Protein AF-A0A6I9MR85-F1 (afdb_monomer_lite)

Structure (mmCIF, N/CA/C/O backbone):
data_AF-A0A6I9MR85-F1
#
_entry.id   AF-A0A6I9MR85-F1
#
loop_
_atom_site.group_PDB
_atom_site.id
_atom_site.type_symbol
_atom_site.label_atom_id
_atom_site.label_alt_id
_atom_site.label_comp_id
_atom_site.label_asym_id
_atom_site.label_entity_id
_atom_site.label_seq_id
_atom_site.pdbx_PDB_ins_code
_atom_site.Cartn_x
_atom_site.Cartn_y
_atom_site.Cartn_z
_atom_site.occupancy
_atom_site.B_iso_or_equiv
_atom_site.auth_seq_id
_atom_site.auth_comp_id
_atom_site.auth_asym_id
_atom_site.auth_atom_id
_atom_site.pdbx_PDB_model_num
ATOM 1 N N . ILE A 1 1 ? -8.152 -7.159 5.198 1.00 96.38 1 ILE A N 1
ATOM 2 C CA . ILE A 1 1 ? -7.742 -5.734 5.122 1.00 96.38 1 ILE A CA 1
ATOM 3 C C . ILE A 1 1 ? -6.889 -5.585 3.879 1.00 96.38 1 ILE A C 1
ATOM 5 O O . ILE A 1 1 ? -5.948 -6.352 3.723 1.00 96.38 1 ILE A O 1
ATOM 9 N N . TYR A 1 2 ? -7.244 -4.667 2.993 1.00 97.25 2 TYR A N 1
ATOM 10 C CA . TYR A 1 2 ? -6.576 -4.433 1.722 1.00 97.25 2 TYR A CA 1
ATOM 11 C C . TYR A 1 2 ? -6.211 -2.956 1.607 1.00 97.25 2 TYR A C 1
ATOM 13 O O . TYR A 1 2 ? -7.029 -2.106 1.950 1.00 97.25 2 TYR A O 1
ATOM 21 N N . MET A 1 3 ? -5.007 -2.643 1.125 1.00 96.62 3 MET A N 1
ATOM 22 C CA . MET A 1 3 ? -4.548 -1.267 0.937 1.00 96.62 3 MET A CA 1
ATOM 23 C C . MET A 1 3 ? -4.218 -1.007 -0.531 1.00 96.62 3 MET A C 1
ATOM 25 O O . MET A 1 3 ? -3.304 -1.615 -1.086 1.00 96.62 3 MET A O 1
ATOM 29 N N . ALA A 1 4 ? -4.931 -0.062 -1.137 1.00 97.06 4 ALA A N 1
ATOM 30 C CA . ALA A 1 4 ? -4.604 0.478 -2.448 1.00 97.06 4 ALA A CA 1
ATOM 31 C C . ALA A 1 4 ? -3.747 1.742 -2.317 1.00 97.06 4 ALA A C 1
ATOM 33 O O . ALA A 1 4 ? -3.834 2.480 -1.337 1.00 97.06 4 ALA A O 1
ATOM 34 N N . ARG A 1 5 ? -2.937 2.014 -3.336 1.00 97.50 5 ARG A N 1
ATOM 35 C CA . ARG A 1 5 ? -2.123 3.228 -3.462 1.00 97.50 5 ARG A CA 1
ATOM 36 C C . ARG A 1 5 ? -2.139 3.673 -4.912 1.00 97.50 5 ARG A C 1
ATOM 38 O O . ARG A 1 5 ? -2.188 2.821 -5.796 1.00 97.50 5 ARG A O 1
ATOM 45 N N . ASN A 1 6 ? -2.041 4.973 -5.161 1.00 96.62 6 ASN A N 1
ATOM 46 C CA . ASN A 1 6 ? -1.875 5.520 -6.501 1.00 96.62 6 ASN A CA 1
ATOM 47 C C . ASN A 1 6 ? -0.770 4.762 -7.272 1.00 96.62 6 ASN A C 1
ATOM 49 O O . ASN A 1 6 ? 0.373 4.700 -6.802 1.00 96.62 6 ASN A O 1
ATOM 53 N N . PRO A 1 7 ? -1.067 4.205 -8.464 1.00 95.12 7 PRO A N 1
ATOM 54 C CA . PRO A 1 7 ? -0.120 3.370 -9.200 1.00 95.12 7 PRO A CA 1
ATOM 55 C C . PRO A 1 7 ? 1.141 4.136 -9.617 1.00 95.12 7 PRO A C 1
ATOM 57 O O . PRO A 1 7 ? 2.210 3.538 -9.736 1.00 95.12 7 PRO A O 1
ATOM 60 N N . LYS A 1 8 ? 1.046 5.462 -9.797 1.00 95.06 8 LYS A N 1
ATOM 61 C CA . LYS A 1 8 ? 2.190 6.319 -10.147 1.00 95.06 8 LYS A CA 1
ATOM 62 C C . LYS A 1 8 ? 3.196 6.415 -9.002 1.00 95.06 8 LYS A C 1
ATOM 64 O O . LYS A 1 8 ? 4.397 6.342 -9.239 1.00 95.06 8 LYS A O 1
ATOM 69 N N . ASP A 1 9 ? 2.713 6.524 -7.770 1.00 96.44 9 ASP A N 1
ATOM 70 C CA . ASP A 1 9 ? 3.574 6.574 -6.587 1.00 96.44 9 ASP A CA 1
ATOM 71 C C . ASP A 1 9 ? 4.057 5.170 -6.198 1.00 96.44 9 ASP A C 1
ATOM 73 O O . ASP A 1 9 ? 5.204 4.977 -5.781 1.00 96.44 9 ASP A O 1
ATOM 77 N N . LEU A 1 10 ? 3.203 4.163 -6.399 1.00 96.06 10 LEU A N 1
ATOM 78 C CA . LEU A 1 10 ? 3.526 2.761 -6.163 1.00 96.06 10 LEU A CA 1
ATOM 79 C C . LEU A 1 10 ? 4.669 2.279 -7.063 1.00 96.06 10 LEU A C 1
ATOM 81 O O . LEU A 1 10 ? 5.605 1.665 -6.553 1.00 96.06 10 LEU A O 1
ATOM 85 N N . VAL A 1 11 ? 4.652 2.577 -8.370 1.00 96.06 11 VAL A N 1
ATOM 86 C CA . VAL A 1 11 ? 5.703 2.101 -9.291 1.00 96.06 11 VAL A CA 1
ATOM 87 C C . VAL A 1 11 ? 7.076 2.697 -8.964 1.00 96.06 11 VAL A C 1
ATOM 89 O O . VAL A 1 11 ? 8.091 2.010 -9.092 1.00 96.06 11 VAL A O 1
ATOM 92 N N . VAL A 1 12 ? 7.127 3.937 -8.463 1.00 96.06 12 VAL A N 1
ATOM 93 C CA . VAL A 1 12 ? 8.371 4.563 -7.982 1.00 96.06 12 VAL A CA 1
ATOM 94 C C . VAL A 1 12 ? 8.911 3.807 -6.772 1.00 96.06 12 VAL 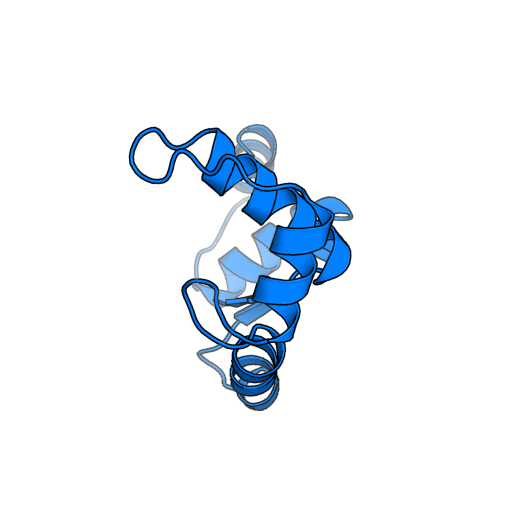A C 1
ATOM 96 O O . VAL A 1 12 ? 10.082 3.424 -6.755 1.00 96.06 12 VAL A O 1
ATOM 99 N N . SER A 1 13 ? 8.059 3.544 -5.777 1.00 95.56 13 SER A N 1
ATOM 100 C CA . SER A 1 13 ? 8.435 2.770 -4.590 1.00 95.56 13 SER A CA 1
ATOM 101 C C . SER A 1 13 ? 8.898 1.357 -4.962 1.00 95.56 13 SER A C 1
ATOM 103 O O . SER A 1 13 ? 9.942 0.902 -4.490 1.00 95.56 13 SER A O 1
ATOM 105 N N . TYR A 1 14 ? 8.190 0.699 -5.883 1.00 94.81 14 TYR A N 1
ATOM 106 C CA . TYR A 1 14 ? 8.499 -0.661 -6.310 1.00 94.81 14 TYR A CA 1
ATOM 107 C C . TYR A 1 14 ? 9.824 -0.750 -7.076 1.00 94.81 14 TYR A C 1
ATOM 109 O O . TYR A 1 14 ? 10.590 -1.698 -6.883 1.00 94.81 14 TYR A O 1
ATOM 117 N N . TYR A 1 15 ? 10.140 0.264 -7.885 1.00 95.06 15 TYR A N 1
ATOM 118 C CA . TYR A 1 15 ? 11.435 0.389 -8.548 1.00 95.06 15 TYR A CA 1
ATOM 119 C C . TYR A 1 15 ? 12.578 0.524 -7.536 1.00 95.06 15 TYR A C 1
ATOM 121 O O . TYR A 1 15 ? 13.571 -0.197 -7.636 1.00 95.06 15 TYR A O 1
ATOM 129 N N . GLN A 1 16 ? 12.444 1.397 -6.530 1.00 94.62 16 GLN A N 1
ATOM 130 C CA . GLN A 1 16 ? 13.491 1.556 -5.513 1.00 94.62 16 GLN A CA 1
ATOM 131 C C . GLN A 1 16 ? 13.667 0.288 -4.672 1.00 94.62 16 GLN A C 1
ATOM 133 O O . GLN A 1 16 ? 14.799 -0.108 -4.404 1.00 94.62 16 GLN A O 1
ATOM 138 N N . PHE A 1 17 ? 12.572 -0.396 -4.338 1.00 93.25 17 PHE A N 1
ATOM 139 C CA . PHE A 1 17 ? 12.603 -1.681 -3.642 1.00 93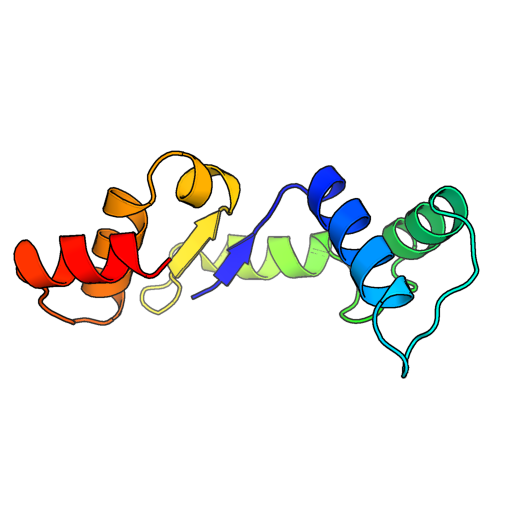.25 17 PHE A CA 1
ATOM 140 C C . PHE A 1 17 ? 13.375 -2.759 -4.422 1.00 93.25 17 PHE A C 1
ATOM 142 O O . PHE A 1 17 ? 14.238 -3.436 -3.868 1.00 93.25 17 PHE A O 1
ATOM 149 N N . HIS A 1 18 ? 13.151 -2.877 -5.734 1.00 92.19 18 HIS A N 1
ATOM 150 C CA . HIS A 1 18 ? 13.910 -3.811 -6.578 1.00 92.19 18 HIS A CA 1
ATOM 151 C C . HIS A 1 18 ? 15.402 -3.469 -6.687 1.00 92.19 18 HIS A C 1
ATOM 153 O O . HIS A 1 18 ? 16.217 -4.349 -6.971 1.00 92.19 18 HIS A O 1
ATOM 159 N N . ARG A 1 19 ? 15.769 -2.197 -6.501 1.00 89.88 19 ARG A N 1
ATOM 160 C CA . ARG A 1 19 ? 17.167 -1.752 -6.508 1.00 89.88 19 ARG A CA 1
ATOM 161 C C . ARG A 1 19 ? 17.859 -1.977 -5.171 1.00 89.88 19 ARG A C 1
ATOM 163 O O . ARG A 1 19 ? 19.052 -2.262 -5.163 1.00 89.88 19 ARG A O 1
ATOM 170 N N . SER A 1 20 ? 17.136 -1.832 -4.061 1.00 88.44 20 SER A N 1
ATOM 171 C CA . SER A 1 20 ? 17.689 -1.986 -2.712 1.00 88.44 20 SER A CA 1
ATOM 172 C C . SER A 1 20 ? 17.805 -3.448 -2.282 1.00 88.44 20 SER A C 1
ATOM 174 O O . SER A 1 20 ? 18.729 -3.803 -1.548 1.00 88.44 20 SER A O 1
ATOM 176 N N . LEU A 1 21 ? 16.910 -4.320 -2.756 1.00 86.12 21 LEU A N 1
ATOM 177 C CA . LEU A 1 21 ? 16.972 -5.745 -2.453 1.00 86.12 21 LEU A CA 1
ATOM 178 C C . LEU A 1 21 ? 18.140 -6.428 -3.164 1.00 86.12 21 LEU A C 1
ATOM 180 O O . LEU A 1 21 ? 18.144 -6.567 -4.387 1.00 86.12 21 LEU A O 1
ATOM 184 N N . ARG A 1 22 ? 19.077 -6.980 -2.384 1.00 76.94 22 ARG A N 1
ATOM 185 C CA . ARG A 1 22 ? 20.225 -7.746 -2.904 1.00 76.94 22 ARG A CA 1
ATOM 186 C C . ARG A 1 22 ? 19.809 -8.919 -3.796 1.00 76.94 22 ARG A C 1
ATOM 188 O O . ARG A 1 22 ? 20.488 -9.194 -4.779 1.00 76.94 22 ARG A O 1
ATOM 195 N N . THR A 1 23 ? 18.701 -9.586 -3.478 1.00 80.12 23 THR A N 1
ATOM 196 C CA . THR A 1 23 ? 18.175 -10.730 -4.244 1.00 80.12 23 THR A CA 1
ATOM 197 C C . THR A 1 23 ? 17.636 -10.341 -5.617 1.00 80.12 23 THR A C 1
ATOM 199 O O . THR A 1 23 ? 17.623 -11.169 -6.520 1.00 80.12 23 THR A O 1
ATOM 202 N N . MET A 1 24 ? 17.210 -9.090 -5.782 1.00 79.50 24 MET A N 1
ATOM 203 C CA . MET A 1 24 ? 16.592 -8.594 -7.006 1.00 79.50 24 MET A CA 1
ATOM 204 C C . MET A 1 24 ? 17.585 -7.780 -7.844 1.00 79.50 24 MET A C 1
ATOM 206 O O . MET A 1 24 ? 17.649 -7.947 -9.060 1.00 79.50 24 MET A O 1
ATOM 210 N N . SER A 1 25 ? 18.380 -6.930 -7.178 1.00 80.69 25 SER A N 1
ATOM 211 C CA . SER A 1 25 ? 19.487 -6.137 -7.726 1.00 80.69 25 SER A CA 1
ATOM 212 C C . SER A 1 25 ? 19.184 -5.533 -9.102 1.00 80.69 25 SER A C 1
ATOM 214 O O . SER A 1 25 ? 20.000 -5.627 -10.021 1.00 80.69 25 SER A O 1
ATOM 216 N N . TYR A 1 26 ? 17.999 -4.937 -9.279 1.00 88.62 26 TYR A N 1
ATOM 217 C CA . TYR A 1 26 ? 17.574 -4.441 -10.587 1.00 88.62 26 TYR A CA 1
ATOM 218 C C . TYR A 1 26 ? 18.483 -3.300 -11.065 1.00 88.62 26 TYR A C 1
ATOM 220 O O . TYR A 1 26 ? 18.724 -2.333 -10.345 1.00 88.62 26 TYR A O 1
ATOM 228 N N . ARG A 1 27 ? 18.989 -3.411 -12.300 1.00 90.06 27 ARG A N 1
ATOM 229 C CA . 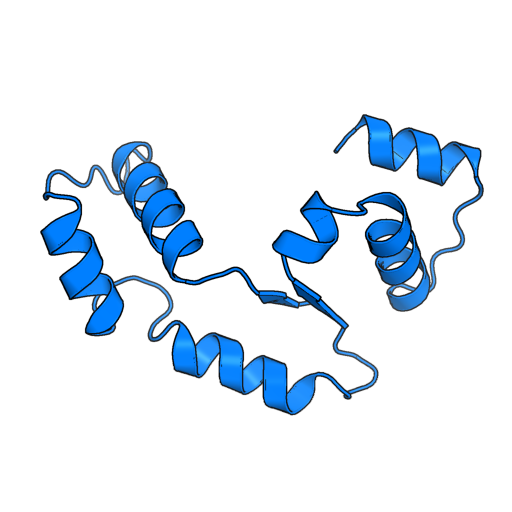ARG A 1 27 ? 19.920 -2.437 -12.909 1.00 90.06 27 ARG A CA 1
ATOM 230 C C . ARG A 1 27 ? 19.346 -1.687 -14.113 1.00 90.06 27 ARG A C 1
ATOM 232 O O . ARG A 1 27 ? 20.055 -0.889 -14.716 1.00 90.06 27 ARG A O 1
ATOM 239 N N . GLY A 1 28 ? 18.097 -1.961 -14.488 1.00 92.25 28 GLY A N 1
ATOM 240 C CA . GLY A 1 28 ? 17.439 -1.258 -15.589 1.00 92.25 28 GLY A CA 1
ATOM 241 C C . GLY A 1 28 ? 17.031 0.167 -15.212 1.00 92.25 28 GLY A C 1
ATOM 242 O O . GLY A 1 28 ? 17.070 0.556 -14.044 1.00 92.25 28 GLY A O 1
ATOM 243 N N . THR A 1 29 ? 16.629 0.951 -16.209 1.00 96.31 29 THR A N 1
ATOM 244 C CA . THR A 1 29 ? 16.155 2.323 -15.992 1.00 96.31 29 THR A CA 1
ATOM 245 C C . THR A 1 29 ? 14.739 2.334 -15.421 1.00 96.31 29 THR A C 1
ATOM 247 O O . THR A 1 29 ? 13.971 1.386 -15.590 1.00 96.31 29 THR A O 1
ATOM 250 N N . PHE A 1 30 ? 14.354 3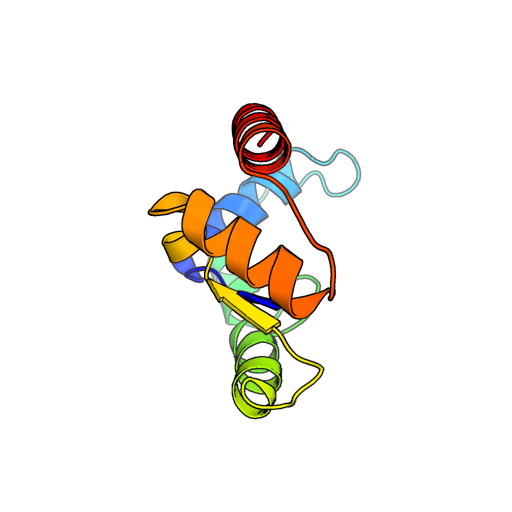.445 -14.788 1.00 95.62 30 PHE A N 1
ATOM 251 C CA . PHE A 1 30 ? 12.984 3.624 -14.303 1.00 95.62 30 PHE A CA 1
ATOM 252 C C . PHE A 1 30 ? 11.951 3.546 -15.437 1.00 95.62 30 PHE A C 1
ATOM 254 O O . PHE A 1 30 ? 10.904 2.929 -15.275 1.00 95.62 30 PHE A O 1
ATOM 261 N N . GLN A 1 31 ? 12.262 4.100 -16.615 1.00 97.19 31 GLN A N 1
ATOM 262 C CA . GLN A 1 31 ? 11.362 4.042 -17.769 1.00 97.19 31 GLN A CA 1
ATOM 263 C C . GLN A 1 31 ? 11.100 2.600 -18.216 1.00 97.19 31 GLN A C 1
ATOM 265 O O . GLN A 1 31 ? 9.960 2.246 -18.509 1.00 97.19 31 GLN A O 1
ATOM 270 N N . GLU A 1 32 ? 12.139 1.762 -18.239 1.00 95.88 32 GLU A N 1
ATOM 271 C CA . GLU A 1 32 ? 11.987 0.349 -18.578 1.00 95.88 32 GLU A CA 1
ATOM 272 C C . GLU A 1 32 ? 11.176 -0.400 -17.519 1.00 95.88 32 GLU A C 1
ATOM 274 O O . GLU A 1 32 ? 10.297 -1.196 -17.843 1.00 95.88 32 GLU A O 1
ATOM 279 N N . PHE A 1 33 ? 11.395 -0.078 -16.245 1.00 95.25 33 PHE A N 1
ATOM 280 C CA . PHE A 1 33 ? 10.598 -0.625 -15.155 1.00 95.25 33 PHE A CA 1
ATOM 281 C C . PHE A 1 33 ? 9.111 -0.260 -15.283 1.00 95.25 33 PHE A C 1
ATOM 283 O O . PHE A 1 33 ? 8.260 -1.137 -15.161 1.00 95.25 33 PHE A O 1
ATOM 290 N N . CYS A 1 34 ? 8.786 0.995 -15.613 1.00 95.56 34 CYS A N 1
ATOM 291 C CA . CYS A 1 34 ? 7.409 1.424 -15.872 1.00 95.56 34 CYS A CA 1
ATOM 292 C C . CYS A 1 34 ? 6.781 0.669 -17.047 1.00 95.56 34 CYS A C 1
ATOM 294 O O . CYS A 1 34 ? 5.628 0.256 -16.952 1.00 95.56 34 CYS A O 1
ATOM 296 N N . ARG A 1 35 ? 7.523 0.443 -18.143 1.00 95.88 35 ARG A N 1
ATOM 297 C CA . ARG A 1 35 ? 7.024 -0.380 -19.259 1.00 95.88 35 ARG A CA 1
ATOM 298 C C . ARG A 1 35 ? 6.713 -1.795 -18.799 1.00 95.88 35 ARG A C 1
ATOM 300 O O . ARG A 1 35 ? 5.655 -2.314 -19.131 1.00 95.88 35 ARG A O 1
ATOM 307 N N . ARG A 1 36 ? 7.598 -2.412 -18.017 1.00 94.44 36 ARG A N 1
ATOM 308 C CA . ARG A 1 36 ? 7.355 -3.749 -17.461 1.00 94.44 36 ARG A CA 1
ATOM 309 C C . ARG A 1 36 ? 6.144 -3.777 -16.531 1.00 94.44 36 ARG A C 1
ATOM 311 O O . ARG A 1 36 ? 5.370 -4.719 -16.623 1.00 94.44 36 ARG A O 1
ATOM 318 N N . PHE A 1 37 ? 5.965 -2.758 -15.691 1.00 94.69 37 PHE A N 1
ATOM 319 C CA . PHE A 1 37 ? 4.800 -2.614 -14.813 1.00 94.69 37 PHE A CA 1
ATOM 320 C C . PHE A 1 37 ? 3.492 -2.526 -15.609 1.00 94.69 37 PHE A C 1
ATOM 322 O O . PHE A 1 37 ? 2.562 -3.262 -15.319 1.00 94.69 37 PHE A O 1
ATOM 329 N N . MET A 1 38 ? 3.441 -1.690 -16.651 1.00 94.06 38 MET A N 1
ATOM 330 C CA . MET A 1 38 ? 2.242 -1.511 -17.486 1.00 94.06 38 MET A CA 1
ATOM 331 C C . MET A 1 38 ? 1.914 -2.712 -18.386 1.00 94.06 38 MET A C 1
ATOM 333 O O . MET A 1 38 ? 0.807 -2.787 -18.898 1.00 94.06 38 MET A O 1
ATOM 337 N N . ASN A 1 39 ? 2.876 -3.610 -18.619 1.00 94.94 39 ASN A N 1
ATOM 338 C CA . ASN A 1 39 ? 2.695 -4.833 -19.413 1.00 94.94 39 ASN A CA 1
ATOM 339 C C . ASN A 1 39 ? 2.600 -6.093 -18.531 1.00 94.94 39 ASN A C 1
ATOM 341 O O . ASN A 1 39 ? 2.861 -7.200 -19.015 1.00 94.94 39 ASN A O 1
ATOM 345 N N . ASP A 1 40 ? 2.341 -5.919 -17.231 1.00 93.12 40 ASP A N 1
ATOM 346 C CA . ASP A 1 40 ? 2.172 -6.996 -16.250 1.00 93.12 40 ASP A CA 1
ATOM 347 C C . ASP A 1 40 ? 3.372 -7.969 -16.200 1.00 93.12 40 ASP A C 1
ATOM 349 O O . ASP A 1 40 ? 3.245 -9.174 -15.994 1.00 93.12 40 ASP A O 1
ATOM 353 N N . LYS A 1 41 ? 4.589 -7.447 -16.428 1.00 91.00 41 LYS A N 1
ATOM 354 C CA . LYS A 1 41 ? 5.864 -8.201 -16.435 1.00 91.00 41 LYS A CA 1
ATOM 355 C C . LYS A 1 41 ? 6.654 -8.077 -15.130 1.00 91.00 41 LYS A C 1
ATOM 357 O O . LYS A 1 41 ? 7.872 -8.315 -15.118 1.00 91.00 41 LYS A O 1
ATOM 362 N N . LEU A 1 42 ? 5.997 -7.649 -14.058 1.00 87.94 42 LEU A N 1
ATOM 363 C CA . LEU A 1 42 ? 6.541 -7.602 -12.702 1.00 87.94 42 LEU A CA 1
ATOM 364 C C . LEU A 1 42 ? 5.834 -8.635 -11.815 1.00 87.94 42 LEU A C 1
ATOM 366 O O . LEU A 1 42 ? 4.885 -9.289 -12.240 1.00 87.94 42 LEU A O 1
ATOM 370 N N . GLY A 1 43 ? 6.347 -8.829 -10.600 1.00 85.50 43 GLY A N 1
ATOM 371 C CA . GLY A 1 43 ? 5.716 -9.727 -9.637 1.00 85.50 43 GLY A CA 1
ATOM 372 C C . GLY A 1 43 ? 4.295 -9.277 -9.291 1.00 85.50 43 GLY A C 1
ATOM 373 O O . GLY A 1 43 ? 3.973 -8.098 -9.410 1.00 85.50 43 GLY A O 1
ATOM 374 N N . TYR A 1 44 ? 3.478 -10.225 -8.830 1.00 85.38 44 TYR A N 1
ATOM 375 C CA . TYR A 1 44 ? 2.091 -10.012 -8.386 1.00 85.38 44 TYR A CA 1
ATOM 376 C C . TYR A 1 44 ? 1.075 -9.636 -9.481 1.00 85.38 44 TYR A C 1
ATOM 378 O O . TYR A 1 44 ? -0.082 -9.389 -9.162 1.00 85.38 44 TYR A O 1
ATOM 386 N N . GLY A 1 45 ? 1.466 -9.679 -10.759 1.00 89.88 45 GLY A N 1
ATOM 387 C CA . GLY A 1 45 ? 0.543 -9.533 -11.888 1.00 89.88 45 GLY A CA 1
ATOM 388 C C . GLY A 1 45 ? 0.115 -8.089 -12.144 1.00 89.88 45 GLY A C 1
ATOM 389 O O . GLY A 1 45 ? 0.867 -7.149 -11.867 1.00 89.88 45 GLY A O 1
ATOM 390 N N . SER A 1 46 ? -1.078 -7.920 -12.720 1.00 93.44 46 SER A N 1
ATOM 391 C CA . SER A 1 46 ? -1.595 -6.597 -13.053 1.00 93.44 46 SER A CA 1
ATOM 392 C C . SER A 1 46 ? -2.053 -5.852 -11.810 1.00 93.44 46 SER A C 1
ATOM 394 O O . SER A 1 46 ? -2.927 -6.309 -11.073 1.00 93.44 46 SER A O 1
ATOM 396 N N . TRP A 1 47 ? -1.510 -4.652 -11.604 1.00 94.19 47 TRP A N 1
ATOM 397 C CA . TRP A 1 47 ? -1.966 -3.774 -10.526 1.00 94.19 47 TRP A CA 1
ATOM 398 C C . TRP A 1 47 ? -3.455 -3.432 -10.664 1.00 94.19 47 TRP A C 1
ATOM 400 O O . TRP A 1 47 ? -4.157 -3.362 -9.658 1.00 94.19 47 TRP A O 1
ATOM 410 N N . PHE A 1 48 ? -3.938 -3.234 -11.897 1.00 93.06 48 PHE A N 1
ATOM 411 C CA . PHE A 1 48 ? -5.333 -2.868 -12.146 1.00 93.06 48 PHE A CA 1
ATOM 412 C C . PHE A 1 48 ? -6.279 -4.004 -11.775 1.00 93.06 48 PHE A C 1
ATOM 414 O O . PHE A 1 48 ? -7.209 -3.768 -11.010 1.00 93.06 48 PHE A O 1
ATOM 421 N N . GLU A 1 49 ? -6.007 -5.223 -12.246 1.00 95.19 49 GLU A N 1
ATOM 422 C CA . GLU A 1 49 ? -6.809 -6.405 -11.902 1.00 95.19 49 GLU A CA 1
ATOM 423 C C . GLU A 1 49 ? -6.785 -6.652 -10.389 1.00 95.19 49 GLU A C 1
ATOM 425 O O . GLU A 1 49 ? -7.835 -6.772 -9.763 1.00 95.19 49 GLU A O 1
ATOM 430 N N . HIS A 1 50 ? -5.596 -6.601 -9.777 1.00 94.44 50 HIS A N 1
ATOM 431 C CA . HIS A 1 50 ? -5.421 -6.829 -8.344 1.00 94.44 50 HIS A CA 1
ATOM 432 C C . HIS A 1 50 ? -6.155 -5.799 -7.470 1.00 94.44 50 HIS A C 1
ATOM 434 O O . HIS A 1 50 ? -6.621 -6.131 -6.384 1.00 94.44 50 HIS A O 1
ATOM 440 N N . VAL A 1 51 ? -6.245 -4.530 -7.883 1.00 96.44 51 VAL A N 1
ATOM 441 C CA . VAL A 1 51 ? -7.025 -3.516 -7.146 1.00 96.44 51 VAL A CA 1
ATOM 442 C C . VAL A 1 51 ? -8.512 -3.632 -7.441 1.00 96.44 51 VAL A C 1
ATOM 444 O O . VAL A 1 51 ? -9.317 -3.461 -6.525 1.00 96.44 51 VAL A O 1
ATOM 447 N N . GLN A 1 52 ? -8.882 -3.920 -8.688 1.00 96.38 52 GLN A N 1
ATOM 448 C CA . GLN A 1 52 ? -10.275 -4.045 -9.096 1.00 96.38 52 GLN A CA 1
ATOM 449 C C . GLN A 1 52 ? -10.975 -5.194 -8.363 1.00 96.38 52 GLN A C 1
ATOM 451 O O . GLN A 1 52 ? -12.059 -4.976 -7.832 1.00 96.38 52 GLN A O 1
ATOM 456 N N . GLU A 1 53 ? -10.339 -6.360 -8.251 1.00 95.75 53 GLU A N 1
ATOM 457 C CA . GLU A 1 53 ? -10.895 -7.522 -7.547 1.00 95.75 53 GLU A CA 1
ATOM 458 C C . GLU A 1 53 ? -11.291 -7.166 -6.102 1.00 95.75 53 GLU A C 1
ATOM 460 O O . GLU A 1 53 ? -12.444 -7.301 -5.695 1.00 95.75 53 GLU A O 1
ATOM 465 N N . PHE A 1 54 ? -10.373 -6.586 -5.328 1.00 96.25 54 PHE A N 1
ATOM 466 C CA . PHE A 1 54 ? -10.677 -6.171 -3.954 1.00 96.25 54 PHE A CA 1
ATOM 467 C C . PHE A 1 54 ? -11.633 -4.980 -3.878 1.00 96.25 54 PHE A C 1
ATOM 469 O O . PHE A 1 54 ? -12.349 -4.820 -2.888 1.00 96.25 54 PHE A O 1
ATOM 476 N N . TRP A 1 55 ? -11.653 -4.125 -4.901 1.00 96.88 55 TRP A N 1
ATOM 477 C CA . TRP A 1 55 ? -12.603 -3.025 -4.977 1.00 96.88 55 TRP A CA 1
ATOM 478 C C . TRP A 1 55 ? -14.035 -3.524 -5.187 1.00 96.88 55 TRP A C 1
ATOM 480 O O . TRP A 1 55 ? -14.965 -2.951 -4.615 1.00 96.88 55 TRP A O 1
ATOM 490 N N . GLU A 1 56 ? -14.237 -4.582 -5.966 1.00 97.69 56 GLU A N 1
ATOM 491 C CA . GLU A 1 56 ? -15.547 -5.214 -6.164 1.00 97.69 56 GLU A CA 1
ATOM 492 C C . GLU A 1 56 ? -16.079 -5.807 -4.850 1.00 97.69 56 GLU A C 1
ATOM 494 O O . GLU A 1 56 ? -17.246 -5.602 -4.518 1.00 97.69 56 GLU A O 1
ATOM 499 N N . HIS A 1 57 ? -15.194 -6.383 -4.033 1.00 97.12 57 HIS A N 1
ATOM 500 C CA . HIS A 1 57 ? -15.498 -6.952 -2.713 1.00 97.12 57 HIS A CA 1
ATOM 501 C C . HIS A 1 57 ? -15.455 -5.951 -1.546 1.00 97.12 57 HIS A C 1
ATOM 503 O O . HIS A 1 57 ? -15.608 -6.326 -0.386 1.00 97.12 57 HIS A O 1
ATOM 509 N N . ARG A 1 58 ? -15.257 -4.652 -1.801 1.00 96.38 58 ARG A N 1
ATOM 510 C CA . ARG A 1 58 ? -15.004 -3.653 -0.737 1.00 96.38 58 ARG A CA 1
ATOM 511 C C . ARG A 1 58 ? -16.143 -3.464 0.275 1.00 96.38 58 ARG A C 1
ATOM 513 O O . ARG A 1 58 ? -15.936 -2.798 1.283 1.00 96.38 58 ARG A O 1
ATOM 520 N N . MET A 1 59 ? -17.349 -3.929 -0.051 1.00 96.19 59 MET A N 1
ATOM 521 C CA . MET A 1 59 ? -18.537 -3.842 0.808 1.00 96.19 59 MET A CA 1
ATOM 522 C C . MET A 1 59 ? -18.783 -5.138 1.594 1.00 96.19 59 MET A C 1
ATOM 524 O O . MET A 1 59 ? -19.708 -5.186 2.405 1.00 96.19 59 MET A O 1
ATOM 528 N N . ASP A 1 60 ? -17.976 -6.178 1.370 1.00 97.50 60 ASP A N 1
ATOM 529 C CA . ASP A 1 60 ? -18.089 -7.433 2.100 1.00 97.50 60 ASP A CA 1
ATOM 530 C C . ASP A 1 60 ? -17.700 -7.213 3.565 1.00 97.50 60 ASP A C 1
ATOM 532 O O . ASP A 1 60 ? -16.724 -6.530 3.882 1.00 97.50 60 ASP A O 1
ATOM 536 N N . ALA A 1 61 ? -18.454 -7.811 4.489 1.00 95.12 61 ALA A N 1
ATOM 537 C CA . ALA A 1 61 ? -18.294 -7.563 5.925 1.00 95.12 61 ALA A CA 1
ATOM 538 C C . ALA A 1 61 ? -16.899 -7.934 6.466 1.00 95.12 61 ALA A C 1
ATOM 540 O O . ALA A 1 61 ? -16.458 -7.398 7.479 1.00 95.12 61 ALA A O 1
ATOM 541 N N . ASN A 1 62 ? -16.196 -8.843 5.790 1.00 96.06 62 ASN A N 1
ATOM 542 C CA . ASN A 1 62 ? -14.846 -9.299 6.113 1.00 96.06 62 ASN A CA 1
ATOM 543 C C . ASN A 1 62 ? -13.749 -8.599 5.285 1.00 96.06 62 ASN A C 1
ATOM 545 O O . ASN A 1 62 ? -12.585 -9.015 5.332 1.00 96.06 62 ASN A O 1
ATOM 549 N N . VAL A 1 63 ? -14.079 -7.533 4.551 1.00 97.12 63 VAL A N 1
ATOM 550 C CA . VAL A 1 63 ? -13.129 -6.760 3.748 1.00 97.12 63 VAL A CA 1
ATOM 551 C C . VAL A 1 63 ? -13.097 -5.311 4.219 1.00 97.12 63 VAL A C 1
ATOM 553 O O . VAL A 1 63 ? -14.041 -4.548 4.066 1.00 97.12 63 VAL A O 1
ATOM 556 N N . LEU A 1 64 ? -11.944 -4.901 4.746 1.00 97.25 64 LEU A N 1
ATOM 557 C CA . LEU A 1 64 ? -11.623 -3.495 4.970 1.00 97.25 64 LEU A CA 1
ATOM 558 C C . LEU A 1 64 ? -10.742 -2.992 3.829 1.00 97.25 64 LEU A C 1
ATOM 560 O O . LEU A 1 64 ? -9.565 -3.354 3.781 1.00 97.25 64 LEU A O 1
ATOM 564 N N . PHE A 1 65 ? -11.299 -2.178 2.934 1.00 97.25 65 PHE A N 1
ATOM 565 C CA . PHE A 1 65 ? -10.556 -1.539 1.847 1.00 97.25 65 PHE A CA 1
ATOM 566 C C . PHE A 1 65 ? -10.070 -0.149 2.274 1.00 97.25 65 PHE A C 1
ATOM 568 O O . PHE A 1 65 ? -10.871 0.720 2.611 1.00 97.25 65 PHE A O 1
ATOM 575 N N . LEU A 1 66 ? -8.759 0.068 2.222 1.00 96.50 66 LEU A N 1
ATOM 576 C CA . LEU A 1 66 ? -8.077 1.289 2.644 1.00 96.50 66 LEU A CA 1
ATOM 577 C C . LEU A 1 66 ? -7.292 1.895 1.480 1.00 96.50 66 LEU A C 1
ATOM 579 O O . LEU A 1 66 ? -6.837 1.183 0.583 1.00 96.50 66 LEU A O 1
ATOM 583 N N . LYS A 1 67 ? -7.084 3.212 1.516 1.00 95.69 67 LYS A N 1
ATOM 584 C CA . LYS A 1 67 ? -6.188 3.915 0.592 1.00 95.69 67 LYS A CA 1
ATOM 585 C C . LYS A 1 67 ? -5.005 4.482 1.360 1.00 95.69 67 LYS A C 1
ATOM 587 O O . LYS A 1 67 ? -5.176 5.088 2.416 1.00 95.69 67 LYS A O 1
ATOM 592 N N . TYR A 1 68 ? -3.809 4.299 0.819 1.00 96.50 68 TYR A N 1
ATOM 593 C CA . TYR A 1 68 ? -2.570 4.791 1.411 1.00 96.50 68 TYR A CA 1
ATOM 594 C C . TYR A 1 68 ? -2.591 6.314 1.604 1.00 96.50 68 TYR A C 1
ATOM 596 O O . TYR A 1 68 ? -2.119 6.828 2.614 1.00 96.50 68 TYR A O 1
ATOM 604 N N . GLU A 1 69 ? -3.172 7.044 0.655 1.00 96.50 69 GLU A N 1
ATOM 605 C CA . GLU A 1 69 ? -3.246 8.504 0.684 1.00 96.50 69 GLU A CA 1
ATOM 606 C C . GLU A 1 69 ? -4.150 9.020 1.812 1.00 96.50 69 GLU A C 1
ATOM 608 O O . GLU A 1 69 ? -3.858 10.063 2.397 1.00 96.50 69 GLU A O 1
ATOM 613 N N . ASP A 1 70 ? -5.210 8.279 2.144 1.00 95.06 70 ASP A N 1
ATOM 614 C CA . ASP A 1 70 ? -6.101 8.611 3.259 1.00 95.06 70 ASP A CA 1
ATOM 615 C C . ASP A 1 70 ? -5.396 8.352 4.600 1.00 95.06 70 ASP A C 1
ATOM 617 O O . ASP A 1 70 ? -5.463 9.189 5.495 1.00 95.06 70 ASP A O 1
ATOM 621 N N . MET A 1 71 ? -4.614 7.269 4.700 1.00 94.06 71 MET A N 1
ATOM 622 C CA . MET A 1 71 ? -3.756 6.985 5.862 1.00 94.06 71 MET A CA 1
ATOM 623 C C . MET A 1 71 ? -2.697 8.058 6.085 1.00 94.06 71 MET A C 1
ATOM 625 O O . MET A 1 71 ? -2.461 8.460 7.219 1.00 94.06 71 MET A O 1
ATOM 629 N N . HIS A 1 72 ? -2.068 8.543 5.016 1.00 91.81 72 HIS A N 1
ATOM 630 C CA . HIS A 1 72 ? -1.082 9.611 5.136 1.00 91.81 72 HIS A CA 1
ATOM 631 C C . HIS A 1 72 ? -1.713 10.954 5.539 1.00 91.81 72 HIS A C 1
ATOM 633 O O . HIS A 1 72 ? -1.053 11.778 6.166 1.00 91.81 72 HIS A O 1
ATOM 639 N N . ARG A 1 73 ? -2.983 11.185 5.180 1.00 94.62 73 ARG A N 1
ATOM 640 C CA . ARG A 1 73 ? -3.719 12.406 5.530 1.00 94.62 73 ARG A CA 1
ATOM 641 C C . ARG A 1 73 ? -4.226 12.389 6.969 1.00 94.62 73 ARG A C 1
ATOM 643 O O . ARG A 1 73 ? -4.146 13.412 7.640 1.00 94.62 73 ARG A O 1
ATOM 650 N N . ASP A 1 74 ? -4.792 11.268 7.399 1.00 94.19 74 ASP A N 1
ATOM 651 C CA . ASP A 1 74 ? -5.404 11.110 8.714 1.00 94.19 74 ASP A CA 1
ATOM 652 C C . ASP A 1 74 ? -5.192 9.682 9.231 1.00 94.19 74 ASP A C 1
ATOM 654 O O . ASP A 1 74 ? -6.005 8.771 9.035 1.00 94.19 74 ASP A O 1
ATOM 658 N N . LEU A 1 75 ? -4.055 9.496 9.900 1.00 92.12 75 LEU A N 1
ATOM 659 C CA . LEU A 1 75 ? -3.681 8.220 10.494 1.00 92.12 75 LEU A CA 1
ATOM 660 C C . LEU A 1 75 ? -4.614 7.837 11.651 1.00 92.12 75 LEU A C 1
ATOM 662 O O . LEU A 1 75 ? -4.926 6.658 11.806 1.00 92.12 75 LEU A O 1
ATOM 666 N N . VAL A 1 76 ? -5.104 8.817 12.421 1.00 91.69 76 VAL A N 1
ATOM 667 C CA . VAL A 1 76 ? -5.959 8.588 13.598 1.00 91.69 76 VAL A CA 1
ATOM 668 C C . VAL A 1 76 ? -7.237 7.873 13.172 1.00 91.69 76 VAL A C 1
ATOM 670 O O . VAL A 1 76 ? -7.520 6.768 13.639 1.00 91.69 76 VAL A O 1
ATOM 673 N N . THR A 1 77 ? -7.963 8.457 12.218 1.00 91.50 77 THR A N 1
ATOM 674 C CA . THR A 1 77 ? -9.226 7.899 11.717 1.00 91.50 77 THR A CA 1
ATOM 675 C C . THR A 1 77 ? -9.029 6.503 11.120 1.00 91.50 77 THR A C 1
ATOM 677 O O . THR A 1 77 ? -9.877 5.620 11.285 1.00 91.50 77 THR A O 1
ATOM 680 N N . MET A 1 78 ? -7.894 6.268 10.457 1.00 93.19 78 MET A N 1
ATOM 681 C CA . MET A 1 78 ? -7.588 4.979 9.834 1.00 93.19 78 MET A CA 1
ATOM 682 C C . MET A 1 78 ? -7.279 3.891 10.865 1.00 93.19 78 MET A C 1
ATOM 684 O O . MET A 1 78 ? -7.774 2.769 10.725 1.00 93.19 78 MET A O 1
ATOM 688 N N . VAL A 1 79 ? -6.528 4.208 11.925 1.00 92.38 79 VAL A N 1
ATOM 689 C CA . VAL A 1 79 ? -6.267 3.268 13.027 1.00 92.38 79 VAL A CA 1
ATOM 690 C C . VAL A 1 79 ? -7.560 2.955 13.786 1.00 92.38 79 VAL A C 1
ATOM 692 O O . VAL A 1 79 ? -7.822 1.789 14.080 1.00 92.38 79 VAL A O 1
ATOM 695 N N . GLU A 1 80 ? -8.427 3.942 14.024 1.00 91.75 80 GLU A N 1
ATOM 696 C CA . GLU A 1 80 ? -9.745 3.698 14.625 1.00 91.75 80 GLU A CA 1
ATOM 697 C C . GLU A 1 80 ? -10.625 2.786 13.761 1.00 91.75 80 GLU A C 1
ATOM 699 O O . GLU A 1 80 ? -11.280 1.872 14.269 1.00 91.75 80 GLU A O 1
ATOM 704 N N . GLN A 1 81 ? -10.659 3.017 12.445 1.00 92.88 81 GLN A N 1
ATOM 705 C CA . GLN A 1 81 ? -11.413 2.178 11.516 1.00 92.88 81 GLN A CA 1
ATOM 706 C C . GLN A 1 81 ? -10.881 0.739 11.504 1.00 92.88 81 GLN A C 1
ATOM 708 O O . GLN A 1 81 ? -11.675 -0.204 11.495 1.00 92.88 81 GLN A O 1
ATOM 713 N N . LEU A 1 82 ? -9.558 0.571 11.552 1.00 94.00 82 LEU A N 1
ATOM 714 C CA . LEU A 1 82 ? -8.904 -0.729 11.645 1.00 94.00 82 LEU A CA 1
ATOM 715 C C . LEU A 1 82 ? -9.242 -1.448 12.960 1.00 94.00 82 LEU A C 1
ATOM 717 O O . LEU A 1 82 ? -9.610 -2.622 12.924 1.00 94.00 82 LEU A O 1
ATOM 721 N N . ALA A 1 83 ? -9.177 -0.754 14.099 1.00 93.12 83 ALA A N 1
ATOM 722 C CA . ALA A 1 83 ? -9.523 -1.313 15.406 1.00 93.12 83 ALA A CA 1
ATOM 723 C C . ALA A 1 83 ? -10.986 -1.782 15.447 1.00 93.12 83 ALA A C 1
ATOM 725 O O . ALA A 1 83 ? -11.259 -2.925 15.818 1.00 93.12 83 ALA A O 1
ATOM 726 N N . ARG A 1 84 ? -11.919 -0.949 14.957 1.00 93.19 84 ARG A N 1
ATOM 727 C CA . ARG A 1 84 ? -13.341 -1.313 14.829 1.00 93.19 84 ARG A CA 1
ATOM 728 C C . ARG A 1 84 ? -13.544 -2.540 13.944 1.00 93.19 84 ARG A C 1
ATOM 730 O O . ARG A 1 84 ? -14.293 -3.435 14.319 1.00 93.19 84 ARG A O 1
ATOM 737 N N . PHE A 1 85 ? -12.872 -2.599 12.794 1.00 95.38 85 PHE A N 1
ATOM 738 C CA . PHE A 1 85 ? -12.969 -3.734 11.875 1.00 95.38 85 PHE A CA 1
ATOM 739 C C . PHE A 1 85 ? -12.442 -5.040 12.489 1.00 95.38 85 PHE A C 1
ATOM 741 O O . PHE A 1 85 ? -13.019 -6.101 12.271 1.00 95.38 85 PHE A O 1
ATOM 748 N N . LEU A 1 86 ? -11.371 -4.966 13.282 1.00 95.00 86 LEU A N 1
ATOM 749 C CA . LEU A 1 86 ? -10.800 -6.113 13.992 1.00 95.00 86 LEU A CA 1
ATOM 750 C C . LEU A 1 86 ? -11.574 -6.491 15.268 1.00 95.00 86 LEU A C 1
ATOM 752 O O . LEU A 1 86 ? -11.238 -7.490 15.900 1.00 95.00 86 LEU A O 1
ATOM 756 N N . GLY A 1 87 ? -12.587 -5.712 15.662 1.00 94.44 87 GLY A N 1
ATOM 757 C CA . GLY A 1 87 ? -13.331 -5.923 16.906 1.00 94.44 87 GLY A CA 1
ATOM 758 C C . GLY A 1 87 ? -12.513 -5.629 18.168 1.00 94.44 87 GLY A C 1
ATOM 759 O O . GLY A 1 87 ? -12.808 -6.175 19.228 1.00 94.44 87 GLY A O 1
ATOM 760 N N . VAL A 1 88 ? -11.480 -4.789 18.063 1.00 93.19 88 VAL A N 1
ATOM 761 C CA . VAL A 1 88 ? -10.607 -4.406 19.178 1.00 93.19 88 VAL A CA 1
ATOM 762 C C . VAL A 1 88 ? -11.051 -3.055 19.731 1.00 93.19 88 VAL A C 1
ATOM 764 O O . VAL A 1 88 ? -11.209 -2.085 18.991 1.00 93.19 88 VAL A O 1
ATOM 767 N N . SER A 1 89 ? -11.232 -2.976 21.048 1.00 88.25 89 SER A N 1
ATOM 768 C CA . SER A 1 89 ? -11.422 -1.707 21.749 1.00 88.25 89 SER A CA 1
ATOM 769 C C . SER A 1 89 ? -10.065 -1.086 22.073 1.00 88.25 89 SER A C 1
ATOM 771 O O . SER A 1 89 ? -9.268 -1.710 22.775 1.00 88.25 89 SER A O 1
ATOM 773 N N . CYS A 1 90 ? -9.827 0.139 21.611 1.00 84.06 90 CYS A N 1
ATOM 774 C CA . CYS A 1 90 ? -8.674 0.941 22.010 1.00 84.06 90 CYS A CA 1
ATOM 775 C C . CYS A 1 90 ? -9.161 2.149 22.805 1.00 84.06 90 CYS A C 1
ATOM 777 O O . CYS A 1 90 ? -10.075 2.851 22.367 1.00 84.06 90 CYS A O 1
ATOM 779 N N . ASP A 1 91 ? -8.562 2.390 23.968 1.00 87.94 91 ASP A N 1
ATOM 780 C CA . ASP A 1 91 ? -8.723 3.671 24.644 1.00 87.94 91 ASP A CA 1
ATOM 781 C C . ASP A 1 91 ? -7.879 4.761 23.957 1.00 87.94 91 ASP A C 1
ATOM 783 O O . ASP A 1 91 ? -7.060 4.499 23.069 1.00 87.94 91 ASP A O 1
ATOM 787 N N . LYS A 1 92 ? -8.101 6.016 24.355 1.00 86.56 92 LYS A N 1
ATOM 788 C CA . LYS A 1 92 ? -7.429 7.164 23.742 1.00 86.56 92 LYS A CA 1
ATOM 789 C C . LYS A 1 92 ? -5.903 7.104 23.899 1.00 86.56 92 LYS A C 1
ATOM 791 O O . LYS A 1 92 ? -5.197 7.450 22.960 1.00 86.56 92 LYS A O 1
ATOM 796 N N . ALA A 1 93 ? -5.404 6.642 25.044 1.00 89.56 93 ALA A N 1
ATOM 797 C CA . ALA A 1 93 ? -3.969 6.579 25.310 1.00 89.56 93 ALA A CA 1
ATOM 798 C C . ALA A 1 93 ? -3.290 5.487 24.467 1.00 89.56 93 ALA A C 1
ATOM 800 O O . ALA A 1 93 ? -2.200 5.689 23.937 1.00 89.56 93 ALA A O 1
ATOM 801 N N . GLN A 1 94 ? -3.957 4.344 24.290 1.00 89.00 94 GLN A N 1
ATOM 802 C CA . GLN A 1 94 ? -3.515 3.275 23.397 1.00 89.00 94 GLN A CA 1
ATOM 803 C C . GLN A 1 94 ? -3.490 3.740 21.940 1.00 89.00 94 GLN A C 1
ATOM 805 O O . GLN A 1 94 ? -2.530 3.453 21.228 1.00 89.00 94 GLN A O 1
ATOM 810 N N . LEU A 1 95 ? -4.516 4.474 21.500 1.00 87.69 95 LEU A N 1
ATOM 811 C CA . LEU A 1 95 ? -4.583 5.014 20.144 1.00 87.69 95 LEU A CA 1
ATOM 812 C C . LEU A 1 95 ? -3.458 6.027 19.885 1.00 87.69 95 LEU A C 1
ATOM 814 O O . LEU A 1 95 ? -2.759 5.912 18.883 1.00 87.69 95 LEU A O 1
ATOM 818 N N . GLU A 1 96 ? -3.248 6.971 20.805 1.00 89.38 96 GLU A N 1
ATOM 819 C CA . GLU A 1 96 ? -2.159 7.955 20.734 1.00 89.38 96 GLU A CA 1
ATOM 820 C C . GLU A 1 96 ? -0.790 7.270 20.678 1.00 89.38 96 GLU A C 1
ATOM 822 O O . GLU A 1 96 ? 0.030 7.600 19.822 1.00 89.38 96 GLU A O 1
ATOM 827 N N . SER A 1 97 ? -0.573 6.255 21.520 1.00 91.44 97 SER A N 1
ATOM 828 C CA . SER A 1 97 ? 0.666 5.482 21.504 1.00 91.44 97 SER A CA 1
ATOM 829 C C . SER A 1 97 ? 0.863 4.739 20.180 1.00 91.44 97 SER A C 1
ATOM 831 O O . SER A 1 97 ? 1.951 4.793 19.618 1.00 91.44 97 SER A O 1
ATOM 833 N N . LEU A 1 98 ? -0.165 4.087 19.626 1.00 89.31 98 LEU A N 1
ATOM 834 C CA . LEU A 1 98 ? -0.062 3.393 18.334 1.00 89.31 98 LEU A CA 1
ATOM 835 C C . LEU A 1 98 ? 0.306 4.341 17.191 1.00 89.31 98 LEU A C 1
ATOM 837 O O . LEU A 1 98 ? 1.122 3.982 16.345 1.00 89.31 98 LEU A O 1
ATOM 841 N N . ILE A 1 99 ? -0.282 5.537 17.185 1.00 88.62 99 ILE A N 1
ATOM 842 C CA . ILE A 1 99 ? -0.000 6.575 16.192 1.00 88.62 99 ILE A CA 1
ATOM 843 C C . ILE A 1 99 ? 1.446 7.056 16.310 1.00 88.62 99 ILE A C 1
ATOM 845 O O . ILE A 1 99 ? 2.102 7.208 15.290 1.00 88.62 99 ILE A O 1
ATOM 849 N N . GLU A 1 100 ? 1.964 7.258 17.524 1.00 91.56 100 GLU A N 1
ATOM 850 C CA . GLU A 1 100 ? 3.356 7.684 17.740 1.00 91.56 100 GLU A CA 1
ATOM 851 C C . GLU A 1 100 ? 4.385 6.653 17.237 1.00 91.56 100 GLU A C 1
ATOM 853 O O . GLU A 1 100 ? 5.487 7.020 16.830 1.00 91.56 100 GLU A O 1
ATOM 858 N N . HIS A 1 101 ? 4.034 5.364 17.236 1.00 90.81 10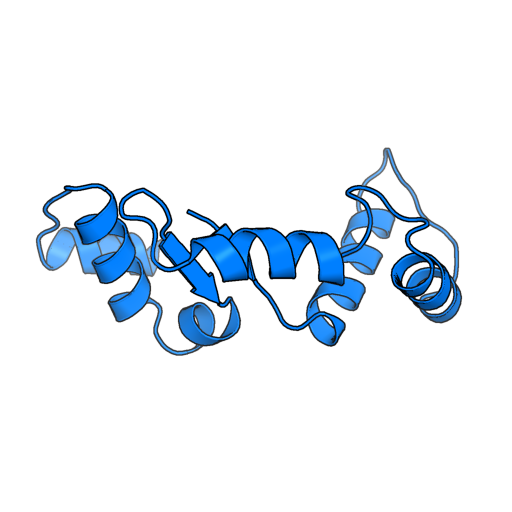1 HIS A N 1
ATOM 859 C CA . HIS A 1 101 ? 4.912 4.291 16.759 1.00 90.81 101 HIS A CA 1
ATOM 860 C C . HIS A 1 101 ? 4.882 4.082 15.233 1.00 90.81 101 HIS A C 1
ATOM 862 O O . HIS A 1 101 ? 5.685 3.289 14.731 1.00 90.81 101 HIS A O 1
ATOM 868 N N . CYS A 1 102 ? 3.962 4.728 14.511 1.00 82.31 102 CYS A N 1
ATOM 869 C CA . CYS A 1 102 ? 3.717 4.532 13.077 1.00 82.31 102 CYS A CA 1
ATOM 870 C C . CYS A 1 102 ? 4.227 5.713 12.240 1.00 82.31 102 CYS A C 1
ATOM 872 O O . CYS A 1 102 ? 4.810 5.441 11.164 1.00 82.31 102 CYS A O 1
#

Radius of gyration: 16.9 Å; chains: 1; bounding box: 39×23×45 Å

Secondary structure (DSSP, 8-state):
-EEE--HHHHHHHHHHHHHH-TTT---S-HHHHHHHHHTT-STTS-HHHHHHHHHHTTTSTT--EEEHHHHHH-HHHHHHHHHHHHT----HHHHHHHHHT-

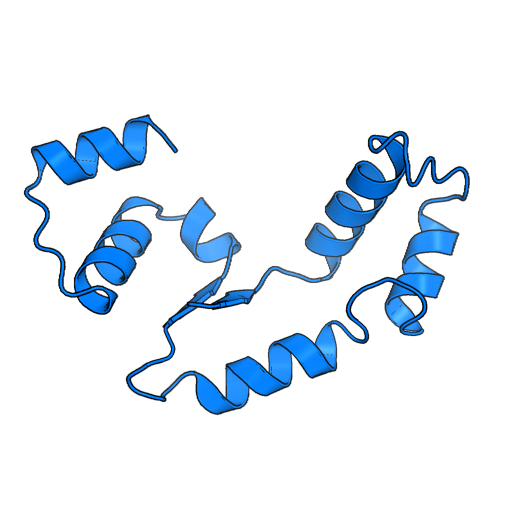Foldseek 3Di:
DEEDEDVVVVLVVVVVVLCPDPVNNDDDDSVVSVVCQCVQVDPPGHSVVVLVVLVVCCPPLLHPYYYPVVCVVDVLVVVVVVCVSVVHDDDPVRSVVVVVVD

Sequence (102 aa):
IYMARNPKDLVVSYYQFHRSLRTMSYRGTFQEFCRRFMNDKLGYGSWFEHVQEFWEHRMDANVLFLKYEDMHRDLVTMVEQLARFLGVSCDKAQLESLIEHC

pLDDT: mean 92.86, std 4.35, range [76.94, 97.69]